Protein AF-A0A9C8FYL1-F1 (afdb_monomer_lite)

Sequence (117 aa):
MASLQYSLPLLYPDMEIGSVYFLKRVRGTAFADLGVGLPAEAATVADPTDGEPPWWLRRLESKTGAALHPTVGVELLFEQHLFSWPLALETGLRFAYSLRNDRFRVEETLLLLGVQW

Radius of gyration: 19.5 Å; chains: 1; bounding box: 42×25×53 Å

Secondary structure (DSSP, 8-state):
-EEEEEEEEEE---EEETTTEEEEEEEEEEEEEEEEPPPTTT-----TTPPPPPHHHHHHHHHHSS-EEEEEEEEEEEEEEETT-SEEEEEEEEEEEETTTTEEEEEEEEEEEEE--

pLDDT: mean 79.1, std 13.12, range [37.88, 94.25]

Foldseek 3Di:
DDKDKDKDWPDQPQDDPDQFKGWGTKMKMKMKDKDWDDQPVPCPDPPPLADAADPVQVVVCVVVVTHIWIKIWMKIWIWMDGGPDPWIWIKMWIWMATRGRRDIDIDIDTDGDDPDD

Structure (mmCIF, N/CA/C/O backbone):
data_AF-A0A9C8FYL1-F1
#
_entry.id   AF-A0A9C8FYL1-F1
#
loop_
_atom_site.group_PDB
_atom_site.id
_atom_site.type_symbol
_atom_site.label_atom_id
_atom_site.label_alt_id
_atom_site.label_comp_id
_atom_site.label_asym_id
_atom_site.label_entity_id
_atom_site.label_seq_id
_atom_site.pdbx_PDB_ins_code
_atom_site.Cartn_x
_atom_site.Cartn_y
_atom_site.Cartn_z
_atom_site.occupancy
_atom_site.B_iso_or_equiv
_atom_site.auth_seq_id
_atom_site.auth_comp_id
_atom_site.auth_asym_id
_atom_site.auth_atom_id
_atom_site.pdbx_PDB_model_num
ATOM 1 N N . MET A 1 1 ? 14.716 5.993 -9.379 1.00 68.12 1 MET A N 1
ATOM 2 C CA . MET A 1 1 ? 13.359 5.403 -9.387 1.00 68.12 1 MET A CA 1
ATOM 3 C C . MET A 1 1 ? 12.366 6.512 -9.117 1.00 68.12 1 MET A C 1
ATOM 5 O O . MET A 1 1 ? 12.655 7.346 -8.267 1.00 68.12 1 MET A O 1
ATOM 9 N N . ALA A 1 2 ? 11.265 6.563 -9.864 1.00 82.69 2 ALA A N 1
ATOM 10 C CA . ALA A 1 2 ? 10.172 7.501 -9.609 1.00 82.69 2 ALA A CA 1
ATOM 11 C C . ALA A 1 2 ? 8.990 6.726 -9.016 1.00 82.69 2 ALA A C 1
ATOM 13 O O . ALA A 1 2 ? 8.696 5.628 -9.480 1.00 82.69 2 ALA A O 1
ATOM 14 N N . SER A 1 3 ? 8.348 7.285 -7.993 1.00 89.81 3 SER A N 1
ATOM 15 C CA . SER A 1 3 ? 7.197 6.694 -7.305 1.00 89.81 3 SER A CA 1
ATOM 16 C C . SER A 1 3 ? 6.171 7.790 -7.040 1.00 89.81 3 SER A C 1
ATOM 18 O O . SER A 1 3 ? 6.537 8.909 -6.671 1.00 89.81 3 SER A O 1
ATOM 20 N N . LEU A 1 4 ? 4.899 7.478 -7.259 1.00 91.88 4 LEU A N 1
ATOM 21 C CA . LEU A 1 4 ? 3.750 8.313 -6.944 1.00 91.88 4 LEU A CA 1
ATOM 22 C C . LEU A 1 4 ? 2.844 7.518 -6.014 1.00 91.88 4 LEU A C 1
ATOM 24 O O . LEU A 1 4 ? 2.446 6.404 -6.342 1.00 91.88 4 LEU A O 1
ATOM 28 N N . GLN A 1 5 ? 2.497 8.100 -4.872 1.00 92.81 5 GLN A N 1
ATOM 29 C CA . GLN A 1 5 ? 1.620 7.474 -3.892 1.00 92.81 5 GLN A CA 1
ATOM 30 C C . GLN A 1 5 ? 0.537 8.459 -3.480 1.00 92.81 5 GLN A C 1
ATOM 32 O O . GLN A 1 5 ? 0.800 9.646 -3.285 1.00 92.81 5 GLN A O 1
ATOM 37 N N . TYR A 1 6 ? -0.684 7.958 -3.360 1.00 91.00 6 TYR A N 1
ATOM 38 C CA . TYR A 1 6 ? -1.838 8.732 -2.944 1.00 91.00 6 TYR A CA 1
ATOM 39 C C . TYR A 1 6 ? -2.628 7.946 -1.903 1.00 91.00 6 TYR A C 1
ATOM 41 O O . TYR A 1 6 ? -3.271 6.946 -2.223 1.00 91.00 6 TYR A O 1
ATOM 49 N N . SER A 1 7 ? -2.552 8.398 -0.652 1.00 92.00 7 SER A N 1
ATOM 50 C CA . SER A 1 7 ? -3.189 7.757 0.498 1.00 92.00 7 SER A CA 1
ATOM 51 C C . SER A 1 7 ? -4.383 8.560 0.985 1.00 92.00 7 SER A C 1
ATOM 53 O O . SER A 1 7 ? -4.311 9.779 1.135 1.00 92.00 7 SER A O 1
ATOM 55 N N . LEU A 1 8 ? -5.468 7.860 1.295 1.00 89.00 8 LEU A N 1
ATOM 56 C CA . LEU A 1 8 ? -6.695 8.448 1.810 1.00 89.00 8 LEU A CA 1
ATOM 57 C C . LEU A 1 8 ? -7.395 7.512 2.801 1.00 89.00 8 LEU A C 1
ATOM 59 O O . LEU A 1 8 ? -7.374 6.288 2.633 1.00 89.00 8 LEU A O 1
ATOM 63 N N . PRO A 1 9 ? -8.025 8.063 3.853 1.00 85.44 9 PRO A N 1
ATOM 64 C CA . PRO A 1 9 ? -8.890 7.272 4.709 1.00 85.44 9 PRO A CA 1
ATOM 65 C C . PRO A 1 9 ? -10.133 6.879 3.908 1.00 85.44 9 PRO A C 1
ATOM 67 O O . PRO A 1 9 ? -10.860 7.746 3.428 1.00 85.44 9 PRO A O 1
ATOM 70 N N . LEU A 1 10 ? -10.358 5.577 3.738 1.00 87.38 10 LEU A N 1
ATOM 71 C CA . LEU A 1 10 ? -11.518 5.081 2.999 1.00 87.38 10 LEU A CA 1
ATOM 72 C C . LEU A 1 10 ? -12.748 5.066 3.898 1.00 87.38 10 LEU A C 1
ATOM 74 O O . LEU A 1 10 ? -13.811 5.542 3.512 1.00 87.38 10 LEU A O 1
ATOM 78 N N . LEU A 1 11 ? -12.598 4.503 5.096 1.00 87.19 11 LEU A N 1
ATOM 79 C CA . LEU A 1 11 ? -13.701 4.306 6.024 1.00 87.19 11 LEU A CA 1
ATOM 80 C C . LEU A 1 11 ? -13.215 4.172 7.468 1.00 87.19 11 LEU A C 1
ATOM 82 O O . LEU A 1 11 ? -12.129 3.658 7.743 1.00 87.19 11 LEU A O 1
ATOM 86 N N . TYR A 1 12 ? -14.068 4.640 8.375 1.00 86.50 12 TYR A N 1
ATOM 87 C CA . TYR A 1 12 ? -13.935 4.534 9.826 1.00 86.50 12 TYR A CA 1
ATOM 88 C C . TYR A 1 12 ? -15.113 3.710 10.324 1.00 86.50 12 TYR A C 1
ATOM 90 O O . TYR A 1 12 ? -16.139 4.272 10.701 1.00 86.50 12 TYR A O 1
ATOM 98 N N . PRO A 1 13 ? -15.033 2.381 10.203 1.00 80.69 13 PRO A N 1
ATOM 99 C CA . PRO A 1 13 ? -16.175 1.536 10.485 1.00 80.69 13 PRO A CA 1
ATOM 100 C C . PRO A 1 13 ? -16.445 1.446 11.995 1.00 80.69 13 PRO A C 1
ATOM 102 O O . PRO A 1 13 ? -17.528 1.004 12.356 1.00 80.69 13 PRO A O 1
ATOM 105 N N . ASP A 1 14 ? -15.485 1.875 12.835 1.00 80.38 14 ASP A N 1
ATOM 106 C CA . ASP A 1 14 ? -15.527 1.857 14.307 1.00 80.38 14 ASP A CA 1
ATOM 107 C C . ASP A 1 14 ? -16.190 0.579 14.839 1.00 80.38 14 ASP A C 1
ATOM 109 O O . ASP A 1 14 ? -17.131 0.587 15.630 1.00 80.38 14 ASP A O 1
ATOM 113 N N . MET A 1 15 ? -15.762 -0.550 14.265 1.00 83.06 15 MET A N 1
ATOM 114 C CA . MET A 1 15 ? -16.393 -1.840 14.491 1.00 83.06 15 MET A CA 1
ATOM 115 C C . MET A 1 15 ? -15.761 -2.491 15.705 1.00 83.06 15 MET A C 1
ATOM 117 O O . MET A 1 15 ? -14.584 -2.854 15.681 1.00 83.06 15 MET A O 1
ATOM 121 N N . GLU A 1 16 ? -16.576 -2.708 16.726 1.00 83.75 16 GLU A N 1
ATOM 122 C CA . GLU A 1 16 ? -16.192 -3.416 17.938 1.00 83.75 16 GLU A CA 1
ATOM 123 C C . GLU A 1 16 ? -16.922 -4.761 17.992 1.00 83.75 16 GLU A C 1
ATOM 125 O O . GLU A 1 16 ? -18.151 -4.833 17.915 1.00 83.75 16 GLU A O 1
ATOM 130 N N . ILE A 1 17 ? -16.171 -5.852 18.121 1.00 84.38 17 ILE A N 1
ATOM 131 C CA . ILE A 1 17 ? -16.728 -7.182 18.382 1.00 84.38 17 ILE A CA 1
ATOM 132 C C . ILE A 1 17 ? -16.507 -7.473 19.866 1.00 84.38 17 ILE A C 1
ATOM 134 O O . ILE A 1 17 ? -15.498 -8.053 20.280 1.00 84.38 17 ILE A O 1
ATOM 138 N N . GLY A 1 18 ? -17.463 -7.015 20.678 1.00 79.69 18 GLY A N 1
ATOM 139 C CA . GLY A 1 18 ? -17.382 -7.081 22.136 1.00 79.69 18 GLY A CA 1
ATOM 140 C C . GLY A 1 18 ? -16.159 -6.333 22.671 1.00 79.69 18 GLY A C 1
ATOM 141 O O . GLY A 1 18 ? -15.823 -5.260 22.193 1.00 79.69 18 GLY A O 1
ATOM 142 N N . SER A 1 19 ? -15.471 -6.916 23.654 1.00 73.31 19 SER A N 1
ATOM 143 C CA . SER A 1 19 ? -14.242 -6.355 24.232 1.00 73.31 19 SER A CA 1
ATOM 144 C C . SER A 1 19 ? -12.954 -6.893 23.599 1.00 73.31 19 SER A C 1
ATOM 146 O O . SER A 1 19 ? -11.878 -6.683 24.154 1.00 73.31 19 SER A O 1
ATOM 148 N N . VAL A 1 20 ? -13.047 -7.642 22.494 1.00 78.62 20 VAL A N 1
ATOM 149 C CA . VAL A 1 20 ? -11.957 -8.507 22.005 1.00 78.62 20 VAL A CA 1
ATOM 150 C C . VAL A 1 20 ? -11.307 -7.980 20.735 1.00 78.62 20 VAL A C 1
ATOM 152 O O . VAL A 1 20 ? -10.112 -8.180 20.535 1.00 78.62 20 VAL A O 1
ATOM 155 N N . TYR A 1 21 ? -12.062 -7.313 19.872 1.00 81.81 21 TYR A N 1
ATOM 156 C CA . TYR A 1 21 ? -11.567 -6.888 18.572 1.00 81.81 21 TYR A CA 1
ATOM 157 C C . TYR A 1 21 ? -12.161 -5.543 18.189 1.00 81.81 21 TYR A C 1
ATOM 159 O O . TYR A 1 21 ? -13.378 -5.371 18.231 1.00 81.81 21 TYR A O 1
ATOM 167 N N . PHE A 1 22 ? -11.295 -4.626 17.777 1.00 81.56 22 PHE A N 1
ATOM 168 C CA . PHE A 1 22 ? -11.652 -3.270 17.392 1.00 81.56 22 PHE A CA 1
ATOM 169 C C . PHE A 1 22 ? -11.021 -2.961 16.040 1.00 81.56 22 PHE A C 1
ATOM 171 O O . PHE A 1 22 ? -9.798 -2.928 15.924 1.00 81.56 22 PHE A O 1
ATOM 178 N N . LEU A 1 23 ? -11.832 -2.704 15.020 1.00 84.50 23 LEU A N 1
ATOM 179 C CA . LEU A 1 23 ? -11.381 -2.206 13.724 1.00 84.50 23 LEU A CA 1
ATOM 180 C C . LEU A 1 23 ? -11.716 -0.718 13.634 1.00 84.50 23 LEU A C 1
ATOM 182 O O . LEU A 1 23 ? -12.868 -0.343 13.413 1.00 84.50 23 LEU A O 1
ATOM 186 N N . LYS A 1 24 ? -10.697 0.130 13.780 1.00 83.19 24 LYS A N 1
ATOM 187 C CA . LYS A 1 24 ? -10.890 1.584 13.867 1.00 83.19 24 LYS A CA 1
ATOM 188 C C . LYS A 1 24 ? -10.920 2.256 12.507 1.00 83.19 24 LYS A C 1
ATOM 190 O O . LYS A 1 24 ? -11.709 3.169 12.269 1.00 83.19 24 LYS A O 1
ATOM 195 N N . ARG A 1 25 ? -10.029 1.836 11.610 1.00 86.38 25 ARG A N 1
ATOM 196 C CA . ARG A 1 25 ? -9.787 2.558 10.363 1.00 86.38 25 ARG A CA 1
ATOM 197 C C . ARG A 1 25 ? -9.353 1.627 9.252 1.00 86.38 25 ARG A C 1
ATOM 199 O O . ARG A 1 25 ? -8.527 0.740 9.452 1.00 86.38 25 ARG A O 1
ATOM 206 N N . VAL A 1 26 ? -9.871 1.906 8.063 1.00 88.50 26 VAL A N 1
ATOM 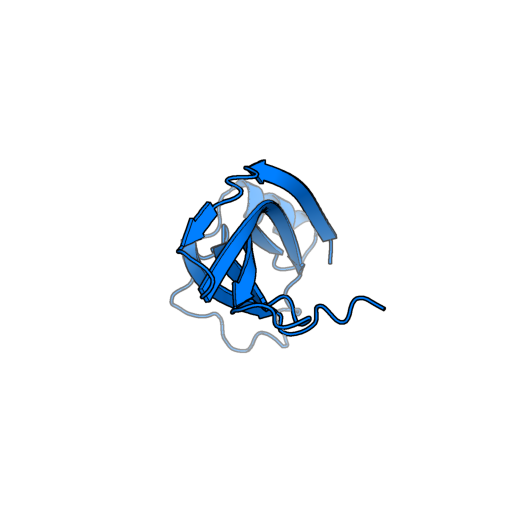207 C CA . VAL A 1 26 ? -9.388 1.335 6.812 1.00 88.50 26 VAL A CA 1
ATOM 208 C C . VAL A 1 26 ? -8.883 2.468 5.926 1.00 88.50 26 VAL A C 1
ATOM 210 O O . VAL A 1 26 ? -9.606 3.420 5.611 1.00 88.50 26 VAL A O 1
ATOM 213 N N . ARG A 1 27 ? -7.614 2.383 5.542 1.00 90.88 27 ARG A N 1
ATOM 214 C CA . ARG A 1 27 ? -6.915 3.340 4.683 1.00 90.88 27 ARG A CA 1
ATOM 215 C C . ARG A 1 27 ? -6.639 2.690 3.337 1.00 90.88 27 ARG A C 1
ATOM 217 O O . ARG A 1 27 ? -6.229 1.538 3.278 1.00 90.88 27 ARG A O 1
ATOM 224 N N . GLY A 1 28 ? -6.863 3.441 2.270 1.00 92.25 28 GLY A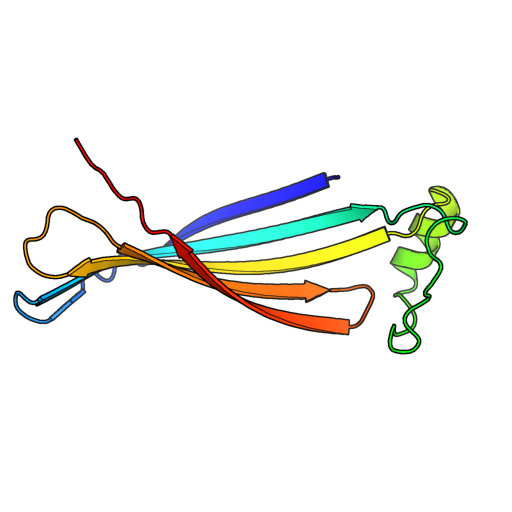 N 1
ATOM 225 C CA . GLY A 1 28 ? -6.504 3.048 0.916 1.00 92.25 28 GLY A CA 1
ATOM 226 C C . GLY A 1 28 ? -5.323 3.871 0.438 1.00 92.25 28 GLY A C 1
ATOM 227 O O . GLY A 1 28 ? -5.314 5.090 0.604 1.00 92.25 28 GLY A O 1
ATOM 228 N N . THR A 1 29 ? -4.353 3.222 -0.183 1.00 92.94 29 THR A N 1
ATOM 229 C CA . THR A 1 29 ? -3.220 3.871 -0.837 1.00 92.94 29 THR A CA 1
ATOM 230 C C . THR A 1 29 ? -3.143 3.388 -2.272 1.00 92.94 29 THR A C 1
ATOM 232 O O . THR A 1 29 ? -2.923 2.211 -2.516 1.00 92.94 29 THR A O 1
ATOM 235 N N . ALA A 1 30 ? -3.301 4.281 -3.241 1.00 93.44 30 ALA A N 1
ATOM 236 C CA . ALA A 1 30 ? -2.956 3.986 -4.626 1.00 93.44 30 ALA A CA 1
ATOM 237 C C . ALA A 1 30 ? -1.478 4.315 -4.854 1.00 93.44 30 ALA A C 1
ATOM 239 O O . ALA A 1 30 ? -1.007 5.364 -4.412 1.00 93.44 30 ALA A O 1
ATOM 240 N N . PHE A 1 31 ? -0.750 3.449 -5.552 1.00 94.25 31 PHE A N 1
ATOM 241 C CA . PHE A 1 31 ? 0.648 3.684 -5.899 1.00 94.25 31 PHE A CA 1
ATOM 242 C C . PHE A 1 31 ? 0.915 3.421 -7.383 1.00 94.25 31 PHE A C 1
ATOM 244 O O . PHE A 1 31 ? 0.289 2.569 -8.017 1.00 94.25 31 PHE A O 1
ATOM 251 N N . ALA A 1 32 ? 1.869 4.165 -7.932 1.00 92.12 32 ALA A N 1
ATOM 252 C CA . ALA A 1 32 ? 2.421 3.977 -9.261 1.00 92.12 32 ALA A CA 1
ATOM 253 C C . ALA A 1 32 ? 3.941 4.151 -9.195 1.00 92.12 32 ALA A C 1
ATOM 255 O O . ALA A 1 32 ? 4.442 5.228 -8.877 1.00 92.12 32 ALA A O 1
ATOM 256 N N . ASP A 1 33 ? 4.668 3.090 -9.519 1.00 90.94 33 ASP A N 1
ATOM 257 C CA . ASP A 1 33 ? 6.122 3.021 -9.464 1.00 90.94 33 ASP A CA 1
ATOM 258 C C . ASP A 1 33 ? 6.696 2.828 -10.870 1.00 90.94 33 ASP A C 1
ATOM 260 O O . ASP A 1 33 ? 6.198 2.031 -11.666 1.00 90.94 33 ASP A O 1
ATOM 264 N N . LEU A 1 34 ? 7.778 3.544 -11.178 1.00 87.25 34 LEU A N 1
ATOM 265 C CA . LEU A 1 34 ? 8.548 3.380 -12.407 1.00 87.25 34 LEU A CA 1
ATOM 266 C C . LEU A 1 34 ? 9.978 2.957 -12.057 1.00 87.25 34 LEU A C 1
ATOM 268 O O . LEU A 1 34 ? 10.831 3.774 -11.676 1.00 87.25 34 LEU A O 1
ATOM 272 N N . GLY A 1 35 ? 10.222 1.654 -12.189 1.00 85.44 35 GLY A N 1
ATOM 273 C CA . GLY A 1 35 ? 11.545 1.051 -12.079 1.00 85.44 35 GLY A CA 1
ATOM 274 C C . GLY A 1 35 ? 12.327 1.159 -13.386 1.00 85.44 35 GLY A C 1
ATOM 275 O O . GLY A 1 35 ? 11.749 1.105 -14.469 1.00 85.44 35 GLY A O 1
ATOM 276 N N . VAL A 1 36 ? 13.649 1.285 -13.281 1.00 81.62 36 VAL A N 1
ATOM 277 C CA . VAL A 1 36 ? 14.572 1.148 -14.415 1.00 81.62 36 VAL A CA 1
ATOM 278 C C . VAL A 1 36 ? 15.351 -0.142 -14.189 1.00 81.62 36 VAL A C 1
ATOM 280 O O . VAL A 1 36 ? 15.931 -0.321 -13.118 1.00 81.62 36 VAL A O 1
ATOM 283 N N . GLY A 1 37 ? 15.303 -1.053 -15.157 1.00 70.31 37 GLY A N 1
ATOM 284 C CA . GLY A 1 37 ? 16.050 -2.306 -15.127 1.00 70.31 37 GLY A CA 1
ATOM 285 C C . GLY A 1 37 ? 17.547 -2.063 -15.306 1.00 70.31 37 GLY A C 1
ATOM 286 O O . GLY A 1 37 ? 17.963 -1.050 -15.874 1.00 70.31 37 GLY A O 1
ATOM 287 N N . LEU A 1 38 ? 18.365 -2.995 -14.819 1.00 68.94 38 LEU A N 1
ATOM 288 C CA . LEU A 1 38 ? 19.804 -2.961 -15.073 1.00 68.94 38 LEU A CA 1
ATOM 289 C C . LEU A 1 38 ? 20.079 -3.079 -16.586 1.00 68.94 38 LEU A C 1
ATOM 291 O O . LEU A 1 38 ? 19.296 -3.713 -17.302 1.00 68.94 38 LEU A O 1
ATOM 295 N N . PRO A 1 39 ? 21.168 -2.468 -17.089 1.00 58.31 39 PRO A N 1
ATOM 296 C CA . PRO A 1 39 ? 21.551 -2.574 -18.493 1.00 58.31 39 PRO A CA 1
ATOM 297 C C . PRO A 1 39 ? 21.710 -4.041 -18.914 1.00 58.31 39 PRO A C 1
ATOM 299 O O . PRO A 1 39 ? 22.076 -4.895 -18.105 1.00 58.31 39 PRO A O 1
ATOM 302 N N . ALA A 1 40 ? 21.447 -4.313 -20.196 1.00 55.31 40 ALA A N 1
ATOM 303 C CA . ALA A 1 40 ? 21.363 -5.654 -20.785 1.00 55.31 40 ALA A CA 1
ATOM 304 C C . ALA A 1 40 ? 22.572 -6.568 -20.492 1.00 55.31 40 ALA A C 1
ATOM 306 O O . ALA A 1 40 ? 22.434 -7.785 -20.495 1.00 55.31 40 ALA A O 1
ATOM 307 N N . GLU A 1 41 ? 23.734 -5.992 -20.183 1.00 53.47 41 GLU A N 1
ATOM 308 C CA . GLU A 1 41 ? 24.967 -6.709 -19.841 1.00 53.47 41 GLU A CA 1
ATOM 309 C C . GLU A 1 41 ? 24.913 -7.414 -18.468 1.00 53.47 41 GLU A C 1
ATOM 311 O O . GLU A 1 41 ? 25.598 -8.410 -18.258 1.00 53.47 41 GLU A O 1
ATOM 316 N N . ALA A 1 42 ? 24.045 -6.956 -17.555 1.00 50.91 42 ALA A N 1
ATOM 317 C CA . ALA A 1 42 ? 23.755 -7.606 -16.271 1.00 50.91 42 ALA A CA 1
ATOM 318 C C . ALA A 1 42 ? 22.399 -8.343 -16.254 1.00 50.91 42 ALA A C 1
ATOM 320 O O . ALA A 1 42 ? 22.122 -9.106 -15.328 1.00 50.91 42 ALA A O 1
ATOM 321 N N . ALA A 1 43 ? 21.549 -8.135 -17.265 1.00 54.16 43 ALA A N 1
ATOM 322 C CA . ALA A 1 43 ? 20.267 -8.818 -17.418 1.00 54.16 43 ALA A CA 1
ATOM 323 C C . ALA A 1 43 ? 20.471 -10.175 -18.114 1.00 54.16 43 ALA A C 1
ATOM 325 O O . ALA A 1 43 ? 20.041 -10.391 -19.243 1.00 54.16 43 ALA A O 1
ATOM 326 N N . THR A 1 44 ? 21.159 -11.106 -17.451 1.00 48.88 44 THR A N 1
ATOM 327 C CA . THR A 1 44 ? 21.480 -12.436 -18.007 1.00 48.88 44 THR A CA 1
ATOM 328 C C . THR A 1 44 ? 20.279 -13.369 -18.144 1.00 48.88 44 THR A C 1
ATOM 330 O O . THR A 1 44 ? 20.422 -14.482 -18.643 1.00 48.88 44 THR A O 1
ATOM 333 N N . VAL A 1 45 ? 19.082 -12.934 -17.753 1.00 52.72 45 VAL A N 1
ATOM 334 C CA . VAL A 1 45 ? 17.860 -13.713 -17.922 1.00 52.72 45 VAL A CA 1
ATOM 335 C C . VAL A 1 45 ? 16.759 -12.774 -18.395 1.00 52.72 45 VAL A C 1
ATOM 337 O O . VAL A 1 45 ? 16.086 -12.128 -17.596 1.00 52.72 45 VAL A O 1
ATOM 340 N N . ALA A 1 46 ? 16.582 -12.685 -19.713 1.00 54.94 46 ALA A N 1
ATOM 341 C CA . ALA A 1 46 ? 15.271 -12.355 -20.249 1.00 54.94 46 ALA A CA 1
ATOM 342 C C . ALA A 1 46 ? 14.336 -13.474 -19.774 1.00 54.94 46 ALA A C 1
ATOM 344 O O . ALA A 1 46 ? 14.512 -14.621 -20.185 1.00 54.94 46 ALA A O 1
ATOM 345 N N . ASP A 1 47 ? 13.436 -13.171 -18.836 1.00 54.94 47 ASP A N 1
ATOM 346 C CA . ASP A 1 47 ? 12.434 -14.127 -18.372 1.00 54.94 47 ASP A CA 1
ATOM 347 C C . ASP A 1 47 ? 11.556 -14.471 -19.591 1.00 54.94 47 ASP A C 1
ATOM 349 O O . ASP A 1 47 ? 10.863 -13.590 -20.102 1.00 54.94 47 ASP A O 1
ATOM 353 N N . PRO A 1 48 ? 11.603 -15.712 -20.115 1.00 55.44 48 PRO A N 1
ATOM 354 C CA . PRO A 1 48 ? 10.883 -16.090 -21.334 1.00 55.44 48 PRO A CA 1
ATOM 355 C C . PRO A 1 48 ? 9.356 -16.042 -21.162 1.00 55.44 48 PRO A C 1
ATOM 357 O O . PRO A 1 48 ? 8.623 -16.245 -22.128 1.00 55.44 48 PRO A O 1
ATOM 360 N N . THR A 1 49 ? 8.881 -15.778 -19.942 1.00 58.44 49 THR A N 1
ATOM 361 C CA . THR A 1 49 ? 7.474 -15.568 -19.593 1.00 58.44 49 THR A CA 1
ATOM 362 C C . THR A 1 49 ? 7.029 -14.103 -19.680 1.00 58.44 49 THR A C 1
ATOM 364 O O . THR A 1 49 ? 5.854 -13.817 -19.448 1.00 58.44 49 THR A O 1
ATOM 367 N N . ASP A 1 50 ? 7.929 -13.166 -19.994 1.00 66.06 50 ASP A N 1
ATOM 368 C CA . ASP A 1 50 ? 7.583 -11.752 -20.152 1.00 66.06 50 ASP A CA 1
ATOM 369 C C . ASP A 1 50 ? 6.816 -11.530 -21.464 1.00 66.06 50 ASP A C 1
ATOM 371 O O . ASP A 1 50 ? 7.327 -11.758 -22.560 1.00 66.06 50 ASP A O 1
ATOM 375 N N . GLY A 1 51 ? 5.560 -11.090 -21.345 1.00 66.81 51 GLY A N 1
ATOM 376 C CA . GLY A 1 51 ? 4.751 -10.671 -22.487 1.00 66.81 51 GLY A CA 1
ATOM 377 C C . GLY A 1 51 ? 5.359 -9.471 -23.221 1.00 66.81 51 GLY A C 1
ATOM 378 O O . GLY A 1 51 ? 6.156 -8.712 -22.669 1.00 66.81 51 GLY A O 1
ATOM 379 N N . GLU A 1 52 ? 4.970 -9.280 -24.484 1.00 74.81 52 GLU A N 1
ATOM 380 C CA . GLU A 1 52 ? 5.403 -8.111 -25.254 1.00 74.81 52 GLU A CA 1
ATOM 381 C C . GLU A 1 52 ? 4.937 -6.815 -24.560 1.00 74.81 52 GLU A C 1
ATOM 383 O O . GLU A 1 52 ? 3.734 -6.640 -24.333 1.00 74.81 52 GLU A O 1
ATOM 388 N N . PRO A 1 53 ? 5.850 -5.874 -24.252 1.00 76.12 53 PRO A N 1
ATOM 389 C CA . PRO A 1 53 ? 5.481 -4.644 -23.574 1.00 76.12 53 PRO A CA 1
ATOM 390 C C . PRO A 1 53 ? 4.557 -3.778 -24.451 1.00 76.12 53 PRO A C 1
ATOM 392 O O . PRO A 1 53 ? 4.708 -3.742 -25.681 1.00 76.12 53 PRO A O 1
ATOM 395 N N . PRO A 1 54 ? 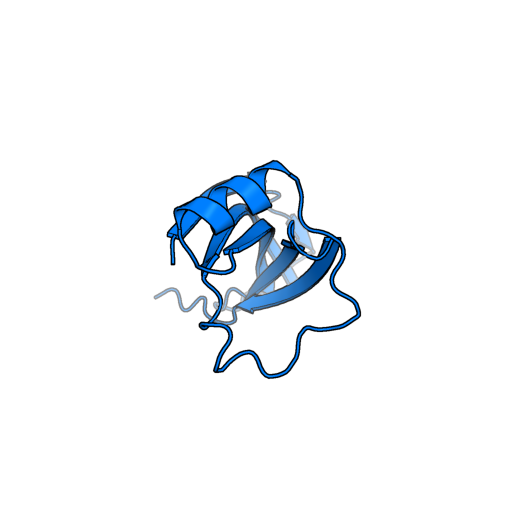3.645 -2.994 -23.844 1.00 83.56 54 PRO A N 1
ATOM 396 C CA . PRO A 1 54 ? 2.775 -2.076 -24.572 1.00 83.56 54 PRO A CA 1
ATOM 397 C C . PRO A 1 54 ? 3.545 -1.098 -25.474 1.00 83.56 54 PRO A C 1
ATOM 399 O O . PRO A 1 54 ? 4.647 -0.649 -25.149 1.00 83.56 54 PRO A O 1
ATOM 402 N N . TRP A 1 55 ? 2.934 -0.678 -26.588 1.00 86.19 55 TRP A N 1
ATOM 403 C CA . TRP A 1 55 ? 3.575 0.194 -27.591 1.00 86.19 55 TRP A CA 1
ATOM 404 C C . TRP A 1 55 ? 4.138 1.502 -27.013 1.00 86.19 55 TRP A C 1
ATOM 406 O O . TRP A 1 55 ? 5.173 2.000 -27.466 1.00 86.19 55 TRP A O 1
ATOM 416 N N . TRP A 1 56 ? 3.464 2.074 -26.012 1.00 84.38 56 TRP A N 1
ATOM 417 C CA . TRP A 1 56 ? 3.880 3.325 -25.384 1.00 84.38 56 TRP A CA 1
ATOM 418 C C . TRP A 1 56 ? 5.143 3.128 -24.543 1.00 84.38 56 TRP A C 1
ATOM 420 O O . TRP A 1 56 ? 5.995 4.015 -24.516 1.00 84.38 56 TRP A O 1
ATOM 430 N N . LEU A 1 57 ? 5.301 1.951 -23.931 1.00 83.94 57 LEU A N 1
ATOM 431 C CA . LEU A 1 57 ? 6.459 1.610 -23.118 1.00 83.94 57 LEU A CA 1
ATOM 432 C C . LEU A 1 57 ? 7.695 1.432 -24.002 1.00 83.94 57 LEU A C 1
ATOM 434 O O . LEU A 1 57 ? 8.709 2.075 -23.754 1.00 83.94 57 LEU A O 1
ATOM 438 N N . ARG A 1 58 ? 7.567 0.707 -25.123 1.00 83.12 58 ARG A N 1
ATOM 439 C CA . ARG A 1 58 ? 8.649 0.538 -26.118 1.00 83.12 58 ARG A CA 1
ATOM 440 C C . ARG A 1 58 ? 9.165 1.872 -26.650 1.00 83.12 58 ARG 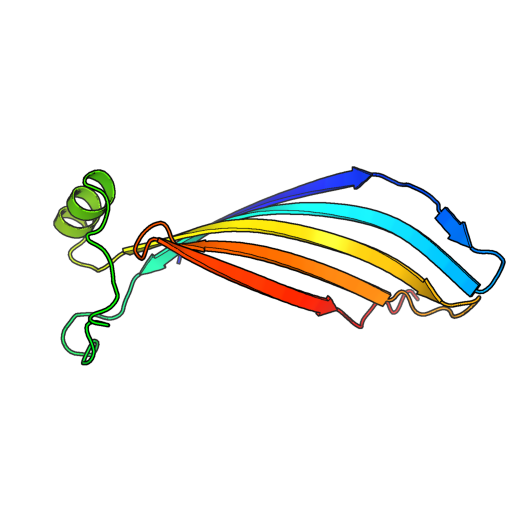A C 1
ATOM 442 O O . ARG A 1 58 ? 10.365 2.066 -26.828 1.00 83.12 58 ARG A O 1
ATOM 449 N N . ARG A 1 59 ? 8.259 2.828 -26.885 1.00 87.19 59 ARG A N 1
ATOM 450 C CA . ARG A 1 59 ? 8.625 4.185 -27.316 1.00 87.19 59 ARG A CA 1
ATOM 451 C C . ARG A 1 59 ? 9.432 4.922 -26.245 1.00 87.19 59 ARG A C 1
ATOM 453 O O . ARG A 1 59 ? 10.365 5.639 -26.598 1.00 87.19 59 ARG A O 1
ATOM 460 N N . LEU A 1 60 ? 9.091 4.774 -24.967 1.00 84.19 60 LEU A N 1
ATOM 461 C CA . LEU A 1 60 ? 9.850 5.386 -23.872 1.00 84.19 60 LEU A CA 1
ATOM 462 C C . LEU A 1 60 ? 11.216 4.716 -23.713 1.00 84.19 60 LEU A C 1
ATOM 464 O O . LEU A 1 60 ? 12.226 5.411 -23.711 1.00 84.19 60 LEU A O 1
ATOM 468 N N . GLU A 1 61 ? 11.260 3.386 -23.707 1.00 83.81 61 GLU A N 1
ATOM 469 C CA . GLU A 1 61 ? 12.504 2.610 -23.641 1.00 83.81 61 GLU A CA 1
ATOM 470 C C . GLU A 1 61 ? 13.452 2.958 -24.800 1.00 83.81 61 GLU A C 1
ATOM 472 O O . GLU A 1 61 ? 14.640 3.158 -24.570 1.00 83.81 61 GLU A O 1
ATOM 477 N N . SER A 1 62 ? 12.942 3.158 -26.024 1.00 83.25 62 SER A N 1
ATOM 478 C CA . SER A 1 62 ? 13.765 3.586 -27.172 1.00 83.25 62 SER A CA 1
ATOM 479 C C . SER A 1 62 ? 14.387 4.978 -27.013 1.00 83.25 62 SER A C 1
ATOM 481 O O . SER A 1 62 ? 15.441 5.249 -27.580 1.00 83.25 62 SER A O 1
ATOM 483 N N . LYS A 1 63 ? 13.742 5.869 -26.248 1.00 85.19 63 LYS A N 1
ATOM 484 C CA . LYS A 1 63 ? 14.244 7.223 -25.980 1.00 85.19 63 LYS A CA 1
ATOM 485 C C . LYS A 1 63 ? 15.210 7.245 -24.802 1.00 85.19 63 LYS A C 1
ATOM 487 O O . LYS A 1 63 ? 16.140 8.042 -24.796 1.00 85.19 63 LYS A O 1
ATOM 492 N N . THR A 1 64 ? 14.960 6.408 -23.801 1.00 79.81 64 THR A N 1
ATOM 493 C CA . THR A 1 64 ? 15.744 6.350 -22.564 1.00 79.81 64 THR A CA 1
ATOM 494 C C . THR A 1 64 ? 16.943 5.404 -22.679 1.00 79.81 64 THR A C 1
ATOM 496 O O . THR A 1 64 ? 17.911 5.573 -21.947 1.00 79.81 64 THR A O 1
ATOM 499 N N . GLY A 1 65 ? 16.908 4.426 -23.590 1.00 79.12 65 GLY A N 1
ATOM 500 C CA . GLY A 1 65 ? 17.953 3.408 -23.748 1.00 79.12 65 GLY A CA 1
ATOM 501 C C . GLY A 1 65 ? 18.000 2.379 -22.611 1.00 79.12 65 GLY A C 1
ATOM 502 O O . GLY A 1 65 ? 18.981 1.653 -22.490 1.00 79.12 65 GLY A O 1
ATOM 503 N N . ALA A 1 66 ? 16.964 2.319 -21.769 1.00 77.69 66 ALA A N 1
ATOM 504 C CA . ALA A 1 66 ? 16.889 1.436 -20.610 1.00 77.69 66 ALA A CA 1
ATOM 505 C C . ALA A 1 66 ? 15.526 0.738 -20.545 1.00 77.69 66 ALA A C 1
ATOM 507 O O . ALA A 1 66 ? 14.515 1.318 -20.942 1.00 77.69 66 ALA A O 1
ATOM 508 N N . ALA A 1 67 ? 15.508 -0.488 -20.016 1.00 79.19 67 ALA A N 1
ATOM 509 C CA . ALA A 1 67 ? 14.280 -1.235 -19.763 1.00 79.19 67 ALA A CA 1
ATOM 510 C C . ALA A 1 67 ? 13.480 -0.575 -18.631 1.00 79.19 67 ALA A C 1
ATOM 512 O O . ALA A 1 67 ? 14.025 -0.290 -17.561 1.00 79.19 67 ALA A O 1
ATOM 513 N N . LEU A 1 68 ? 12.190 -0.336 -18.854 1.00 82.62 68 LEU A N 1
ATOM 514 C CA . LEU A 1 68 ? 11.303 0.313 -17.893 1.00 82.62 68 LEU A CA 1
ATOM 515 C C . LEU A 1 68 ? 10.322 -0.702 -17.312 1.00 82.62 68 LEU A C 1
ATOM 517 O O . LEU A 1 68 ? 9.719 -1.494 -18.030 1.00 82.62 68 LEU A O 1
ATOM 521 N N . HIS A 1 69 ? 10.121 -0.633 -15.999 1.00 85.69 69 HIS A N 1
ATOM 522 C CA . HIS A 1 69 ? 9.238 -1.521 -15.246 1.00 85.69 69 HIS A CA 1
ATOM 523 C C . HIS A 1 69 ? 8.152 -0.704 -14.531 1.00 85.69 69 HIS A C 1
ATOM 525 O O . HIS A 1 69 ? 8.256 -0.454 -13.326 1.00 85.69 69 HIS A O 1
ATOM 531 N N . PRO A 1 70 ? 7.129 -0.234 -15.266 1.00 87.19 70 PRO A N 1
ATOM 532 C CA . PRO A 1 70 ? 5.977 0.428 -14.675 1.00 87.19 70 PRO A CA 1
ATOM 533 C C . PRO A 1 70 ? 5.121 -0.576 -13.893 1.00 87.19 70 PRO A C 1
ATOM 535 O O . PRO A 1 70 ? 4.706 -1.613 -14.418 1.00 87.19 70 PRO A O 1
ATOM 538 N N . THR A 1 71 ? 4.841 -0.244 -12.639 1.00 90.12 71 THR A N 1
ATOM 539 C CA . THR A 1 71 ? 3.982 -1.014 -11.737 1.00 90.12 71 THR A CA 1
ATOM 540 C C . THR A 1 71 ? 2.941 -0.080 -11.151 1.00 90.12 71 THR A C 1
ATOM 542 O O . THR A 1 71 ? 3.258 1.036 -10.754 1.00 90.12 71 THR A O 1
ATOM 545 N N . VAL A 1 72 ? 1.694 -0.520 -11.098 1.00 93.06 72 VAL A N 1
ATOM 546 C CA . VAL A 1 72 ? 0.601 0.229 -10.472 1.00 93.06 72 VAL A CA 1
ATOM 547 C C . VAL A 1 72 ? -0.114 -0.666 -9.486 1.00 93.06 72 VAL A C 1
ATOM 549 O O . VAL A 1 72 ? -0.101 -1.887 -9.629 1.00 93.06 72 VAL A O 1
ATOM 552 N N . GLY A 1 73 ? -0.750 -0.086 -8.483 1.00 92.75 73 GLY A N 1
ATOM 553 C CA . GLY A 1 73 ? -1.493 -0.893 -7.540 1.00 92.75 73 GLY A CA 1
ATOM 554 C C . GLY A 1 73 ? -2.215 -0.103 -6.475 1.00 92.75 73 GLY A C 1
ATOM 555 O O . GLY A 1 73 ? -2.193 1.129 -6.440 1.00 92.75 73 GLY A O 1
ATOM 556 N N . VAL A 1 74 ? -2.877 -0.857 -5.611 1.00 93.06 74 VAL A N 1
ATOM 557 C CA . VAL A 1 74 ? -3.626 -0.348 -4.470 1.00 93.06 74 VAL A CA 1
ATOM 558 C C . VAL A 1 74 ? -3.248 -1.161 -3.244 1.00 93.06 74 VAL A C 1
ATOM 560 O O . VAL A 1 74 ? -3.118 -2.379 -3.308 1.00 93.06 74 VAL A O 1
ATOM 563 N N . GLU A 1 75 ? -3.082 -0.487 -2.123 1.00 92.62 75 GLU A N 1
ATOM 564 C CA . GLU A 1 75 ? -2.868 -1.072 -0.814 1.00 92.62 75 GLU A CA 1
ATOM 565 C C . GLU A 1 75 ? -4.028 -0.687 0.104 1.00 92.62 75 GLU A C 1
ATOM 567 O O . GLU A 1 75 ? -4.439 0.472 0.164 1.00 92.62 75 GLU A O 1
ATOM 572 N N . LEU A 1 76 ? -4.573 -1.676 0.800 1.00 91.38 76 LEU A N 1
ATOM 573 C CA . LEU A 1 76 ? -5.569 -1.507 1.846 1.00 91.38 76 LEU A CA 1
ATOM 574 C C . LEU A 1 76 ? -4.891 -1.778 3.179 1.00 91.38 76 LEU A C 1
ATOM 576 O O . LEU A 1 76 ? -4.305 -2.837 3.354 1.00 91.38 76 LEU A O 1
ATOM 580 N N . LEU A 1 77 ? -4.983 -0.835 4.106 1.00 89.94 77 LEU A N 1
ATOM 581 C CA . LEU A 1 77 ? -4.416 -0.927 5.447 1.00 89.94 77 LEU A CA 1
ATOM 582 C C . LEU A 1 77 ? -5.554 -0.888 6.462 1.00 89.94 77 LEU A C 1
ATOM 584 O O . LEU A 1 77 ? -6.425 -0.021 6.399 1.00 89.94 77 LEU A O 1
ATOM 588 N N . PHE A 1 78 ? -5.537 -1.830 7.391 1.00 88.69 78 PHE A N 1
ATOM 589 C CA . PHE A 1 78 ? -6.540 -2.073 8.412 1.00 88.69 78 PHE A CA 1
ATOM 590 C C . PHE A 1 78 ? -5.899 -1.876 9.778 1.00 88.69 78 PHE A C 1
ATOM 592 O O . PHE A 1 78 ? -5.035 -2.648 10.196 1.00 88.69 78 PHE A O 1
ATOM 599 N N . GLU A 1 79 ? -6.356 -0.853 10.484 1.00 87.94 79 GLU A N 1
ATOM 600 C CA . GLU A 1 79 ? -5.914 -0.558 11.837 1.00 87.94 79 GLU A CA 1
ATOM 601 C C . GLU A 1 79 ? -6.831 -1.254 12.842 1.00 87.94 79 GLU A C 1
ATOM 603 O O . GLU A 1 79 ? -8.009 -0.905 12.990 1.00 87.94 79 GLU A O 1
ATOM 608 N N . GLN A 1 80 ? -6.276 -2.253 13.520 1.00 85.38 80 GLN A N 1
ATOM 609 C CA . GLN A 1 80 ? -6.982 -3.158 14.415 1.00 85.38 80 GLN A CA 1
ATOM 610 C C . GLN A 1 80 ? -6.386 -3.083 15.821 1.00 85.38 80 GLN A C 1
ATOM 612 O O . GLN A 1 80 ? -5.191 -2.875 15.992 1.00 85.38 80 GLN A O 1
ATOM 617 N N . HIS A 1 81 ? -7.203 -3.258 16.849 1.00 82.50 81 HIS A N 1
ATOM 618 C CA . HIS A 1 81 ? -6.743 -3.468 18.219 1.00 82.50 81 HIS A CA 1
ATOM 619 C C . HIS A 1 81 ? -7.366 -4.771 18.717 1.00 82.50 81 HIS A C 1
ATOM 621 O O . HIS A 1 81 ? -8.554 -5.015 18.499 1.00 82.50 81 HIS A O 1
ATOM 627 N N . LEU A 1 82 ? -6.567 -5.615 19.369 1.00 79.38 82 LEU A N 1
ATOM 628 C CA . LEU A 1 82 ? -7.076 -6.798 20.057 1.00 79.38 82 LEU A CA 1
ATOM 629 C C . LEU A 1 82 ? -7.148 -6.518 21.549 1.00 79.38 82 LEU A C 1
ATOM 631 O O . LEU A 1 82 ? -6.151 -6.153 22.162 1.00 79.38 82 LEU A O 1
ATOM 635 N N . PHE A 1 83 ? -8.314 -6.756 22.136 1.00 75.25 83 PHE A N 1
ATOM 636 C CA . PHE A 1 83 ? -8.605 -6.499 23.541 1.00 75.25 83 PHE A CA 1
ATOM 637 C C . PHE A 1 83 ? -8.331 -5.040 23.951 1.00 75.25 83 PHE A C 1
ATOM 639 O O . PHE A 1 83 ? -8.083 -4.165 23.125 1.00 75.25 83 PHE A O 1
ATOM 646 N N . SER A 1 84 ? -8.333 -4.763 25.254 1.00 67.94 84 SER A N 1
ATOM 647 C CA . SER A 1 84 ? -7.832 -3.502 25.816 1.00 67.94 84 SER A CA 1
ATOM 648 C C . SER A 1 84 ? -6.298 -3.388 25.747 1.00 67.94 84 SER A C 1
ATOM 650 O O . SER A 1 84 ? -5.705 -2.684 26.567 1.00 67.94 84 SER A O 1
ATOM 652 N N . TRP A 1 85 ? -5.626 -4.117 24.842 1.00 72.94 85 TRP A N 1
ATOM 653 C CA . TRP A 1 85 ? -4.179 -3.993 24.704 1.00 72.94 85 TRP A CA 1
ATOM 654 C C . TRP A 1 85 ? -3.818 -2.643 24.080 1.00 72.94 85 TRP A C 1
ATOM 656 O O . TRP A 1 85 ? -4.439 -2.224 23.104 1.00 72.94 85 TRP A O 1
ATOM 666 N N . PRO A 1 86 ? -2.770 -1.979 24.598 1.00 66.44 86 PRO A N 1
ATOM 667 C CA . PRO A 1 86 ? -2.309 -0.691 24.083 1.00 66.44 86 PRO A CA 1
ATOM 668 C C . PRO A 1 86 ? -1.606 -0.797 22.716 1.00 66.44 86 PRO A C 1
ATOM 670 O O . PRO A 1 86 ? -1.145 0.209 22.188 1.00 66.44 86 PRO A O 1
ATOM 673 N N . LEU A 1 87 ? -1.493 -2.002 22.147 1.00 71.75 87 LEU A N 1
ATOM 674 C CA . LEU A 1 87 ? -0.824 -2.262 20.875 1.00 71.75 87 LEU A CA 1
ATOM 675 C C . LEU A 1 87 ? -1.852 -2.314 19.742 1.00 71.75 87 LEU A C 1
ATOM 677 O O . LE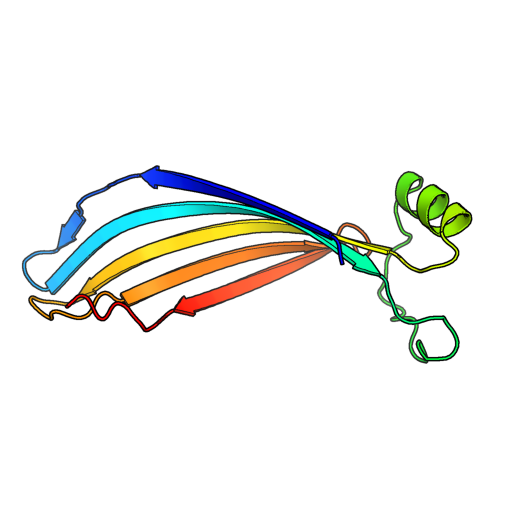U A 1 87 ? -2.667 -3.236 19.674 1.00 71.75 87 LEU A O 1
ATOM 681 N N . ALA A 1 88 ? -1.771 -1.348 18.831 1.00 72.25 88 ALA A N 1
ATOM 682 C CA . ALA A 1 88 ? -2.480 -1.413 17.560 1.00 72.25 88 ALA A CA 1
ATOM 683 C C . ALA A 1 88 ? -1.737 -2.363 16.605 1.00 72.25 88 ALA A C 1
ATOM 685 O O . ALA A 1 88 ? -0.525 -2.240 16.403 1.00 72.25 88 ALA A O 1
ATOM 686 N N . LEU A 1 89 ? -2.468 -3.305 16.016 1.00 81.31 89 LEU A N 1
ATOM 687 C CA . LEU A 1 89 ? -2.010 -4.110 14.893 1.00 81.31 89 LEU A CA 1
ATOM 688 C C . LEU A 1 89 ? -2.445 -3.431 13.598 1.00 81.31 89 LEU A C 1
ATOM 690 O O . LEU A 1 89 ? -3.639 -3.252 13.356 1.00 81.31 89 LEU A O 1
ATOM 694 N N . GLU A 1 90 ? -1.488 -3.080 12.745 1.00 84.94 90 GLU A N 1
ATOM 695 C CA . GLU A 1 90 ? -1.788 -2.656 11.383 1.00 84.94 90 GLU A CA 1
ATOM 696 C C . GLU A 1 90 ? -1.541 -3.847 10.454 1.00 84.94 90 GLU A C 1
ATOM 698 O O . GLU A 1 90 ? -0.442 -4.393 10.363 1.00 84.94 90 GLU A O 1
ATOM 703 N N . THR A 1 91 ? -2.592 -4.307 9.790 1.00 87.62 91 THR A N 1
ATOM 704 C CA . THR A 1 91 ? -2.478 -5.334 8.746 1.00 87.62 91 THR A CA 1
ATOM 705 C C . THR A 1 91 ? -2.895 -4.732 7.422 1.00 87.62 91 THR A C 1
ATOM 707 O O . THR A 1 91 ? -3.587 -3.720 7.385 1.00 87.62 91 THR A O 1
ATOM 710 N N . GLY A 1 92 ? -2.480 -5.327 6.319 1.00 87.06 92 GLY A N 1
ATOM 711 C CA . GLY A 1 92 ? -2.709 -4.755 5.014 1.00 87.06 92 GLY A CA 1
ATOM 712 C C . GLY A 1 92 ? -2.654 -5.771 3.898 1.00 87.06 92 GLY A C 1
ATOM 713 O O . GLY A 1 92 ? -2.081 -6.849 4.028 1.00 87.06 92 GLY A O 1
ATOM 714 N N . LEU A 1 93 ? -3.275 -5.398 2.790 1.00 91.38 93 LEU A N 1
ATOM 715 C CA . LEU A 1 93 ? -3.304 -6.152 1.551 1.00 91.38 93 LEU A CA 1
ATOM 716 C C . LEU A 1 93 ? -2.878 -5.226 0.426 1.00 91.38 93 LEU A C 1
ATOM 718 O O . LEU A 1 93 ? -3.524 -4.207 0.176 1.00 91.38 93 LEU A O 1
ATOM 722 N N . ARG A 1 94 ? -1.807 -5.593 -0.267 1.00 90.94 94 ARG A N 1
ATOM 723 C CA . ARG A 1 94 ? -1.290 -4.864 -1.415 1.00 90.94 94 ARG A CA 1
ATOM 724 C C . ARG A 1 94 ? -1.558 -5.649 -2.685 1.00 90.94 94 ARG A C 1
ATOM 726 O O . ARG A 1 94 ? -1.112 -6.777 -2.855 1.00 90.94 94 ARG A O 1
ATOM 733 N N . PHE A 1 95 ? -2.257 -5.007 -3.604 1.00 91.50 95 PHE A N 1
ATOM 734 C CA . PHE A 1 95 ? -2.538 -5.502 -4.938 1.00 91.50 95 PHE A CA 1
ATOM 735 C C . PHE A 1 95 ? -1.671 -4.720 -5.917 1.00 91.50 95 PHE A C 1
ATOM 737 O O . PHE A 1 95 ? -1.883 -3.526 -6.124 1.00 91.50 95 PHE A O 1
ATOM 744 N N . ALA A 1 96 ? -0.674 -5.380 -6.497 1.00 91.12 96 ALA A N 1
ATOM 745 C CA . ALA A 1 96 ? 0.252 -4.800 -7.456 1.00 91.12 96 ALA A CA 1
ATOM 746 C C . ALA A 1 96 ? 0.061 -5.442 -8.829 1.00 91.12 96 ALA A C 1
ATOM 748 O O . ALA A 1 96 ? -0.097 -6.655 -8.958 1.00 91.12 96 ALA A O 1
ATOM 749 N N . TYR A 1 97 ? 0.115 -4.629 -9.871 1.00 88.94 97 TYR A N 1
ATOM 750 C CA . TYR A 1 97 ? -0.001 -5.064 -11.248 1.00 88.94 97 TYR A CA 1
ATOM 751 C C . TYR A 1 97 ? 1.142 -4.483 -12.080 1.00 88.94 97 TYR A C 1
ATOM 753 O O . TYR A 1 97 ? 1.359 -3.267 -12.129 1.00 88.94 97 TYR A O 1
ATOM 761 N N . SER A 1 98 ? 1.902 -5.371 -12.720 1.00 87.81 98 SER A N 1
ATOM 762 C CA . SER A 1 98 ? 3.001 -5.010 -13.609 1.00 87.81 98 SER A CA 1
ATOM 763 C C . SER A 1 98 ? 2.482 -4.819 -15.028 1.00 87.81 98 SER A C 1
ATOM 765 O O . SER A 1 98 ? 2.070 -5.776 -15.680 1.00 87.81 98 SER A O 1
ATOM 767 N N . LEU A 1 99 ? 2.572 -3.587 -15.534 1.00 83.94 99 LEU A N 1
ATOM 768 C CA . LEU A 1 99 ? 2.134 -3.229 -16.890 1.00 83.94 99 LEU A CA 1
ATOM 769 C C . LEU A 1 99 ? 3.073 -3.757 -17.985 1.00 83.94 99 LEU A C 1
ATOM 771 O O . LEU A 1 99 ? 2.725 -3.719 -19.162 1.00 83.94 99 LEU A O 1
ATOM 775 N N . ARG A 1 100 ? 4.278 -4.199 -17.607 1.00 81.06 100 ARG A N 1
ATOM 776 C CA . ARG A 1 100 ? 5.269 -4.752 -18.536 1.00 81.06 100 ARG A CA 1
ATOM 777 C C . ARG A 1 100 ? 5.012 -6.227 -18.819 1.00 81.06 100 ARG A C 1
ATOM 779 O O . ARG A 1 100 ? 4.981 -6.620 -19.973 1.00 81.06 100 ARG A O 1
ATOM 786 N N . ASN A 1 101 ? 4.814 -7.006 -17.756 1.00 78.12 101 ASN A N 1
ATOM 787 C CA . ASN A 1 101 ? 4.795 -8.467 -17.827 1.00 78.12 101 ASN A CA 1
ATOM 788 C C . ASN A 1 101 ? 3.376 -9.045 -17.701 1.00 78.12 101 ASN A C 1
ATOM 790 O O . ASN A 1 101 ? 3.238 -10.259 -17.625 1.00 78.12 101 ASN A O 1
ATOM 794 N N . ASP A 1 102 ? 2.349 -8.189 -17.613 1.00 81.81 102 ASP A N 1
ATOM 795 C CA . ASP A 1 102 ? 0.947 -8.573 -17.374 1.00 81.81 102 ASP A CA 1
ATOM 796 C C . ASP A 1 102 ? 0.792 -9.505 -16.155 1.00 81.81 102 ASP A C 1
ATOM 798 O O . ASP A 1 102 ? 0.030 -10.470 -16.133 1.00 81.81 102 ASP A O 1
ATOM 802 N N . ARG A 1 103 ? 1.595 -9.240 -15.116 1.00 81.31 103 ARG A N 1
ATOM 803 C CA . ARG A 1 103 ? 1.634 -10.042 -13.891 1.00 81.31 103 ARG A CA 1
ATOM 804 C C . ARG A 1 103 ? 0.956 -9.298 -12.757 1.00 81.31 103 ARG A C 1
ATOM 806 O O . ARG A 1 103 ? 1.303 -8.158 -12.446 1.00 81.31 103 ARG A O 1
ATOM 813 N N . PHE A 1 104 ? 0.027 -9.985 -12.108 1.00 86.44 104 PHE A N 1
ATOM 814 C CA . PHE A 1 104 ? -0.600 -9.544 -10.874 1.00 86.44 104 PHE A CA 1
ATOM 815 C C . PHE A 1 104 ? 0.097 -10.177 -9.673 1.00 86.44 104 PHE A C 1
ATOM 817 O O . PHE A 1 104 ? 0.447 -11.358 -9.693 1.00 86.44 104 PHE A O 1
ATOM 824 N N . ARG A 1 105 ? 0.283 -9.393 -8.617 1.00 85.88 105 ARG A N 1
ATOM 825 C CA . ARG A 1 105 ? 0.853 -9.839 -7.353 1.00 85.88 105 ARG A CA 1
ATOM 826 C C . ARG A 1 105 ? -0.016 -9.343 -6.210 1.00 85.88 105 ARG A C 1
ATOM 828 O O . ARG A 1 105 ? -0.372 -8.168 -6.157 1.00 85.88 105 ARG A O 1
ATOM 835 N N . VAL A 1 106 ? -0.320 -10.251 -5.293 1.00 89.12 106 VAL A N 1
ATOM 836 C CA . VAL A 1 106 ? -0.956 -9.930 -4.017 1.00 89.12 106 VAL A CA 1
ATOM 837 C C . VAL A 1 106 ? 0.074 -10.151 -2.929 1.00 89.12 106 VAL A C 1
ATOM 839 O O . VAL A 1 106 ? 0.712 -11.203 -2.888 1.00 89.12 106 VAL A O 1
ATOM 842 N N . GLU A 1 107 ? 0.258 -9.152 -2.083 1.00 86.62 107 GLU A N 1
ATOM 843 C CA . GLU A 1 107 ? 1.154 -9.207 -0.938 1.00 86.62 107 GLU A CA 1
ATOM 844 C C . GLU A 1 107 ? 0.359 -8.891 0.327 1.00 86.62 107 GLU A C 1
ATOM 846 O O . GLU A 1 107 ? -0.472 -7.982 0.349 1.00 86.62 107 GLU A O 1
ATOM 851 N N . GLU A 1 108 ? 0.615 -9.656 1.381 1.00 83.38 108 GLU A N 1
ATOM 852 C CA . GLU A 1 108 ? 0.148 -9.325 2.720 1.00 83.38 108 GLU A CA 1
ATOM 853 C C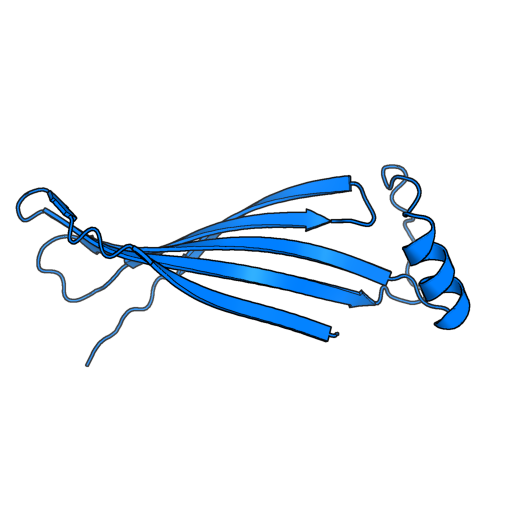 . GLU A 1 108 ? 1.167 -8.385 3.365 1.00 83.38 108 GLU A C 1
ATOM 855 O O . GLU A 1 108 ? 2.357 -8.696 3.458 1.00 83.38 108 GLU A O 1
ATOM 860 N N . THR A 1 109 ? 0.694 -7.230 3.816 1.00 80.19 109 THR A N 1
ATOM 861 C CA . THR A 1 109 ? 1.498 -6.225 4.507 1.00 80.19 109 THR A CA 1
ATOM 862 C C . THR A 1 109 ? 1.170 -6.306 5.994 1.00 80.19 109 THR A C 1
ATOM 864 O O . THR A 1 109 ? 0.171 -5.762 6.448 1.00 80.19 109 THR A O 1
ATOM 867 N N . LEU A 1 110 ? 1.981 -7.006 6.785 1.00 72.31 110 LEU A N 1
ATOM 868 C CA . LEU A 1 110 ? 1.810 -7.065 8.242 1.00 72.31 110 LEU A CA 1
ATOM 869 C C . LEU A 1 110 ? 2.744 -6.040 8.897 1.00 72.31 110 LEU A C 1
ATOM 871 O O . LEU A 1 110 ? 3.962 -6.213 8.900 1.00 72.31 110 LEU A O 1
ATOM 875 N N . LEU A 1 111 ? 2.177 -4.954 9.425 1.00 67.56 111 LEU A N 1
ATOM 876 C CA . LEU A 1 111 ? 2.904 -3.852 10.055 1.00 67.56 111 LEU A CA 1
ATOM 877 C C . LEU A 1 111 ? 2.646 -3.873 11.561 1.00 67.56 111 LEU A C 1
ATOM 879 O O . LEU A 1 111 ? 1.677 -3.332 12.090 1.00 67.56 111 LEU A O 1
ATOM 883 N N . LEU A 1 112 ? 3.553 -4.523 12.277 1.00 62.66 112 LEU A N 1
ATOM 884 C CA . LEU A 1 112 ? 3.491 -4.620 13.727 1.00 62.66 112 LEU A CA 1
ATOM 885 C C . LEU A 1 112 ? 4.326 -3.492 14.331 1.00 62.66 112 LEU A C 1
ATOM 887 O O . LEU A 1 112 ? 5.490 -3.715 14.630 1.00 62.66 112 LEU A O 1
ATOM 891 N N . LEU A 1 113 ? 3.766 -2.281 14.453 1.00 58.81 113 LEU A N 1
ATOM 892 C CA . LEU A 1 113 ? 4.291 -1.212 15.322 1.00 58.81 113 LEU A CA 1
ATOM 893 C C . LEU A 1 113 ? 3.322 -0.020 15.404 1.00 58.81 113 LEU A C 1
ATOM 895 O O . LEU A 1 113 ? 3.480 0.996 14.733 1.00 58.81 113 LEU A O 1
ATOM 899 N N . GLY A 1 114 ? 2.346 -0.130 16.303 1.00 46.38 114 GLY A N 1
ATOM 900 C CA . GLY A 1 114 ? 1.681 1.014 16.917 1.00 46.38 114 GLY A CA 1
ATOM 901 C C . GLY A 1 114 ? 2.105 1.134 18.379 1.00 46.38 114 GLY A C 1
ATOM 902 O O . GLY A 1 114 ? 1.336 0.765 19.259 1.00 46.38 114 GLY A O 1
ATOM 903 N N . VAL A 1 115 ? 3.330 1.602 18.655 1.00 41.72 115 VAL A N 1
ATOM 904 C CA . VAL A 1 115 ? 3.673 2.095 20.001 1.00 41.72 115 VAL A CA 1
ATOM 905 C C . VAL A 1 115 ? 3.199 3.542 20.061 1.00 41.72 115 VAL A C 1
ATOM 907 O O . VAL A 1 115 ? 3.899 4.450 19.616 1.00 41.72 115 VAL A O 1
ATOM 910 N N . GLN A 1 116 ? 1.975 3.747 20.544 1.00 42.47 116 GLN A N 1
ATOM 911 C CA . GLN A 1 116 ? 1.521 5.067 20.975 1.00 42.47 116 GLN A CA 1
ATOM 912 C C . GLN A 1 116 ? 2.016 5.280 22.412 1.00 42.47 116 GLN A C 1
ATOM 914 O O . GLN A 1 116 ? 1.648 4.515 23.303 1.00 42.47 116 GLN A O 1
ATOM 919 N N . TRP A 1 117 ? 2.888 6.273 22.602 1.00 37.88 117 TRP A N 1
ATOM 920 C CA . TRP A 1 117 ? 3.172 6.873 23.910 1.00 37.88 117 TRP A CA 1
ATOM 921 C C . TRP A 1 117 ? 2.234 8.054 24.134 1.00 37.88 117 TRP A C 1
ATOM 923 O O . TRP A 1 117 ? 1.996 8.789 23.147 1.00 37.88 117 TRP A O 1
#